Protein AF-A0A382NE42-F1 (afdb_monomer_lite)

Foldseek 3Di:
DLELPLALVVVLCCCVVVNLLQAADDHPVVQQQDFFHWDDDVVDIDTDDPVPDDDPPVVDDPGGDGSSVSSVVSVVVNCVVVVPDPVSVCSRHPVSVVVVVVVVVVVVVD

Radius of gyration: 16.48 Å; chains: 1; bounding box: 35×26×50 Å

pLDDT: mean 93.77, std 7.12, range [50.12, 98.19]

Sequence (110 aa):
DCSTVCESDALDALYTGVGVDRVMYGSDDMIGPMRGKYISFGMAWSNINEHNHSLKLDHCDHRMTFIRYEQLRAMKRGSKQIGLSEKQKEALFYGTAKNLVGSVKSTNKI

Secondary structure (DSSP, 8-state):
--TT---HHHHHHHIIIIIGGG------TTTTTSBSEEEEETTEEEEE-TTT-----TTS-----BHHHHHHHHHHHHHHHTT--HHHHHIIIIIHHHHHHHHHHHHTT-

Structure (mmCIF, N/CA/C/O backbone):
data_AF-A0A382NE42-F1
#
_entry.id   AF-A0A382NE42-F1
#
loop_
_atom_site.group_PDB
_atom_site.id
_atom_site.type_symbol
_atom_site.label_atom_id
_atom_site.label_alt_id
_atom_site.label_comp_id
_atom_site.label_asym_id
_atom_site.label_entity_id
_atom_site.label_seq_id
_atom_site.pdbx_PDB_ins_code
_atom_site.Cartn_x
_atom_site.Cartn_y
_atom_site.Cartn_z
_atom_site.occupancy
_atom_site.B_iso_or_equiv
_atom_site.auth_seq_id
_atom_site.auth_comp_id
_atom_site.auth_asym_id
_atom_site.auth_atom_id
_atom_site.pdbx_PDB_model_num
ATOM 1 N N . ASP A 1 1 ? -3.520 -9.039 5.741 1.00 92.94 1 ASP A N 1
ATOM 2 C CA . ASP A 1 1 ? -2.932 -7.678 5.774 1.00 92.94 1 ASP A CA 1
ATOM 3 C C . ASP A 1 1 ? -2.394 -7.350 4.380 1.00 92.94 1 ASP A C 1
ATOM 5 O O . ASP A 1 1 ? -2.655 -8.124 3.465 1.00 92.94 1 ASP A O 1
ATOM 9 N N . CYS A 1 2 ? -1.729 -6.208 4.193 1.00 95.50 2 CYS A N 1
ATOM 10 C CA . CYS A 1 2 ? -1.243 -5.751 2.882 1.00 95.50 2 CYS A CA 1
ATOM 11 C C . CYS A 1 2 ? 0.269 -5.946 2.662 1.00 95.50 2 CYS A C 1
ATOM 13 O O . CYS A 1 2 ? 0.809 -5.312 1.751 1.00 95.50 2 CYS A O 1
ATOM 15 N N . SER A 1 3 ? 0.966 -6.704 3.518 1.00 95.06 3 SER A N 1
ATOM 16 C CA . SER A 1 3 ? 2.436 -6.729 3.571 1.00 95.06 3 SER A CA 1
ATOM 17 C C . SER A 1 3 ? 3.085 -6.975 2.220 1.00 95.06 3 SER A C 1
ATOM 19 O O . SER A 1 3 ? 2.695 -7.895 1.510 1.00 95.06 3 SER A O 1
ATOM 21 N N . THR A 1 4 ? 4.041 -6.101 1.874 1.00 94.25 4 THR A N 1
ATOM 22 C CA . THR A 1 4 ? 4.898 -6.149 0.669 1.00 94.25 4 THR A CA 1
ATOM 23 C C . THR A 1 4 ? 4.183 -6.249 -0.689 1.00 94.25 4 THR A C 1
ATOM 25 O O . THR A 1 4 ? 4.843 -6.275 -1.731 1.00 94.25 4 THR A O 1
ATOM 28 N N . VAL A 1 5 ? 2.848 -6.169 -0.726 1.00 96.69 5 VAL A N 1
ATOM 29 C CA . VAL A 1 5 ? 2.060 -6.125 -1.964 1.00 96.69 5 VAL A CA 1
ATOM 30 C C . VAL A 1 5 ? 2.259 -4.780 -2.661 1.00 96.69 5 VAL A C 1
ATOM 32 O O . VAL A 1 5 ? 1.856 -3.729 -2.164 1.00 96.69 5 VAL A O 1
ATOM 35 N N . CYS A 1 6 ? 2.864 -4.812 -3.848 1.00 97.50 6 CYS A N 1
ATOM 36 C CA . CYS A 1 6 ? 3.208 -3.617 -4.626 1.00 97.50 6 CYS A CA 1
ATOM 37 C C . CYS A 1 6 ? 2.225 -3.318 -5.778 1.00 97.50 6 CYS A C 1
ATOM 39 O O . CYS A 1 6 ? 2.489 -2.423 -6.590 1.00 97.50 6 CYS A O 1
ATOM 41 N N . GLU A 1 7 ? 1.100 -4.036 -5.856 1.00 96.00 7 GLU A N 1
ATOM 42 C CA . GLU A 1 7 ? 0.102 -3.899 -6.923 1.00 96.00 7 GLU A CA 1
ATOM 43 C C . GLU A 1 7 ? -1.244 -3.395 -6.406 1.00 96.00 7 GLU A C 1
ATOM 45 O O . GLU A 1 7 ? -1.800 -3.916 -5.441 1.00 96.00 7 GLU A O 1
ATOM 50 N N . SER A 1 8 ? -1.767 -2.351 -7.056 1.00 96.00 8 SER A N 1
ATOM 51 C CA . SER A 1 8 ? -3.047 -1.738 -6.690 1.00 96.00 8 SER A CA 1
ATOM 52 C C . SER A 1 8 ? -4.223 -2.668 -6.923 1.00 96.00 8 SER A C 1
ATOM 54 O O . SER A 1 8 ? -5.155 -2.633 -6.134 1.00 96.00 8 SER A O 1
ATOM 56 N N . ASP A 1 9 ? -4.169 -3.496 -7.960 1.00 93.81 9 ASP A N 1
ATOM 57 C CA . ASP A 1 9 ? -5.309 -4.305 -8.392 1.00 93.81 9 ASP A CA 1
ATOM 58 C C . ASP A 1 9 ? -5.522 -5.482 -7.431 1.00 93.81 9 ASP A C 1
ATOM 60 O O . ASP A 1 9 ? -6.650 -5.793 -7.053 1.00 93.81 9 ASP A O 1
ATOM 64 N N . ALA A 1 10 ? -4.427 -6.060 -6.925 1.00 94.38 10 ALA A N 1
ATOM 65 C CA . ALA A 1 10 ? -4.469 -7.025 -5.830 1.00 94.38 10 ALA A CA 1
ATOM 66 C C . ALA A 1 10 ? -5.049 -6.405 -4.546 1.00 94.38 10 ALA A C 1
ATOM 68 O O . ALA A 1 10 ? -5.829 -7.041 -3.837 1.00 94.38 10 ALA A O 1
ATOM 69 N N . LEU A 1 11 ? -4.698 -5.148 -4.252 1.00 96.56 11 LEU A N 1
ATOM 70 C CA . LEU A 1 11 ? -5.229 -4.424 -3.096 1.00 96.56 11 LEU A CA 1
ATOM 71 C C . LEU A 1 11 ? -6.704 -4.045 -3.277 1.00 96.56 11 LEU A C 1
ATOM 73 O O . LEU A 1 11 ? -7.463 -4.150 -2.323 1.00 96.56 11 LEU A O 1
ATOM 77 N N . ASP A 1 12 ? -7.125 -3.658 -4.479 1.00 95.12 12 ASP A N 1
ATOM 78 C CA . ASP A 1 12 ? -8.526 -3.396 -4.824 1.00 95.12 12 ASP A CA 1
ATOM 79 C C . ASP A 1 12 ? -9.382 -4.652 -4.609 1.00 95.12 12 ASP A C 1
ATOM 81 O O . ASP A 1 12 ? -10.357 -4.629 -3.852 1.00 95.12 12 ASP A O 1
ATOM 85 N N . ALA A 1 13 ? -8.946 -5.789 -5.161 1.00 94.56 13 ALA A N 1
ATOM 86 C CA . ALA A 1 13 ? -9.597 -7.080 -4.953 1.00 94.56 13 ALA A CA 1
ATOM 87 C C . ALA A 1 13 ? -9.682 -7.455 -3.463 1.00 94.56 13 ALA A C 1
ATOM 89 O O . ALA A 1 13 ? -10.707 -7.961 -3.004 1.00 94.56 13 ALA A O 1
ATOM 90 N N . LEU A 1 14 ? -8.637 -7.167 -2.679 1.00 96.50 14 LEU A N 1
ATOM 91 C CA . LEU A 1 14 ? -8.648 -7.379 -1.232 1.00 96.50 14 LEU A CA 1
ATOM 92 C C . LEU A 1 14 ? -9.673 -6.471 -0.532 1.00 96.50 14 LEU A C 1
ATOM 94 O O . LEU A 1 14 ? -10.472 -6.948 0.276 1.00 96.50 14 LEU A O 1
ATOM 98 N N . TYR A 1 15 ? -9.668 -5.171 -0.831 1.00 96.69 15 TYR A N 1
ATOM 99 C CA . TYR A 1 15 ? -10.547 -4.189 -0.194 1.00 96.69 15 TYR A CA 1
ATOM 100 C C . TYR A 1 15 ? -12.024 -4.436 -0.499 1.00 96.69 15 TYR A C 1
ATOM 102 O O . TYR A 1 15 ? -12.863 -4.277 0.389 1.00 96.69 15 TYR A O 1
ATOM 110 N N . THR A 1 16 ? -12.343 -4.825 -1.730 1.00 95.69 16 THR A N 1
ATOM 111 C CA . THR A 1 16 ? -13.720 -5.050 -2.185 1.00 95.69 16 THR A CA 1
ATOM 112 C C . THR A 1 16 ? -14.211 -6.460 -1.872 1.00 95.69 16 THR A C 1
ATOM 114 O O . THR A 1 16 ? -15.348 -6.622 -1.434 1.00 95.69 16 THR A O 1
ATOM 117 N N . GLY A 1 17 ? -13.358 -7.476 -2.029 1.00 96.94 17 GLY A N 1
ATOM 118 C CA . GLY A 1 17 ? -13.715 -8.878 -1.819 1.00 96.94 17 GLY A CA 1
ATOM 119 C C . GLY A 1 17 ? -13.780 -9.288 -0.347 1.00 96.94 17 GLY A C 1
ATOM 120 O O . GLY A 1 17 ? -14.736 -9.937 0.072 1.00 96.94 17 GLY A O 1
ATOM 121 N N . VAL A 1 18 ? -12.786 -8.904 0.463 1.00 96.25 18 VAL A N 1
ATOM 122 C CA . VAL A 1 18 ? -12.771 -9.213 1.910 1.00 96.25 18 VAL A CA 1
ATOM 123 C C . VAL A 1 18 ? -13.539 -8.162 2.719 1.00 96.25 18 VAL A C 1
ATOM 125 O O . VAL A 1 18 ? -14.128 -8.476 3.763 1.00 96.25 18 VAL A O 1
ATOM 128 N N . GLY A 1 19 ? -13.552 -6.925 2.217 1.00 96.38 19 GLY A N 1
ATOM 129 C CA . GLY A 1 19 ? -14.100 -5.748 2.878 1.00 96.38 19 GLY A CA 1
ATOM 130 C C . GLY A 1 19 ? -13.018 -4.973 3.629 1.00 96.38 19 GLY A C 1
ATOM 131 O O . GLY A 1 19 ? -12.363 -5.508 4.525 1.00 96.38 19 GLY A O 1
ATOM 132 N N . VAL A 1 20 ? -12.856 -3.692 3.290 1.00 96.75 20 VAL A N 1
ATOM 133 C CA . VAL A 1 20 ? -11.796 -2.819 3.828 1.00 96.75 20 VAL A CA 1
ATOM 134 C C . VAL A 1 20 ? -11.763 -2.751 5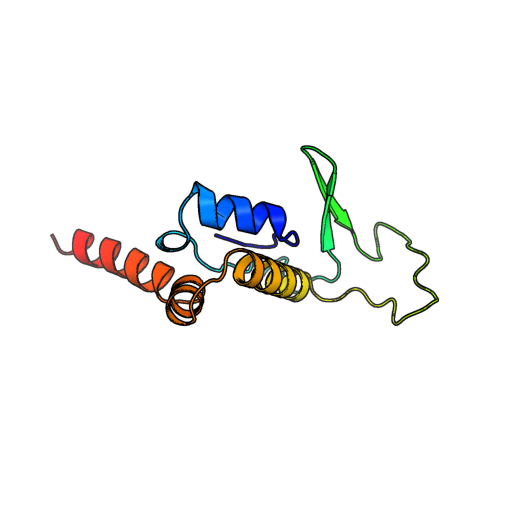.360 1.00 96.75 20 VAL A C 1
ATOM 136 O O . VAL A 1 20 ? -10.684 -2.674 5.939 1.00 96.75 20 VAL A O 1
ATOM 139 N N . ASP A 1 21 ? -12.909 -2.885 6.033 1.00 96.38 21 ASP A N 1
ATOM 140 C CA . ASP A 1 21 ? -13.009 -2.842 7.501 1.00 96.38 21 ASP A CA 1
ATOM 141 C C . ASP A 1 21 ? -12.348 -4.044 8.204 1.00 96.38 21 ASP A C 1
ATOM 143 O O . ASP A 1 21 ? -12.193 -4.050 9.425 1.00 96.38 21 ASP A O 1
ATOM 147 N N . ARG A 1 22 ? -11.950 -5.072 7.445 1.00 96.69 22 ARG A N 1
ATOM 148 C CA . ARG A 1 22 ? -11.205 -6.247 7.931 1.0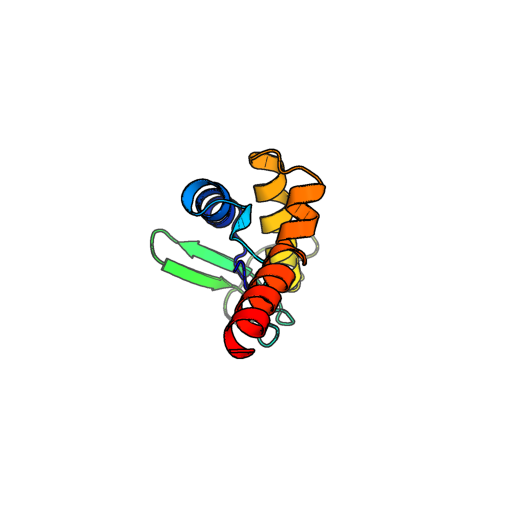0 96.69 22 ARG A CA 1
ATOM 149 C C . ARG A 1 22 ? -9.746 -6.253 7.486 1.00 96.69 22 ARG A C 1
ATOM 151 O O . ARG A 1 22 ? -8.985 -7.138 7.875 1.00 96.69 22 ARG A O 1
ATOM 158 N N . VAL A 1 23 ? -9.349 -5.286 6.666 1.00 97.56 23 VAL A N 1
ATOM 159 C CA . VAL A 1 23 ? -7.995 -5.181 6.129 1.00 97.56 23 VAL A CA 1
ATOM 160 C C . VAL A 1 23 ? -7.161 -4.280 7.034 1.00 97.56 23 VAL A C 1
ATOM 162 O O . VAL A 1 23 ? -7.641 -3.287 7.579 1.00 97.56 23 VAL A O 1
ATOM 165 N N . MET A 1 24 ? -5.894 -4.648 7.207 1.00 97.31 24 MET A N 1
ATOM 166 C CA . MET A 1 24 ? -4.938 -3.916 8.030 1.00 97.31 24 MET A CA 1
ATOM 167 C C . MET A 1 24 ? -3.604 -3.770 7.303 1.00 97.31 24 MET A C 1
ATOM 169 O O . MET A 1 24 ? -3.206 -4.650 6.533 1.00 97.31 24 MET A O 1
ATOM 173 N N . TYR A 1 25 ? -2.908 -2.669 7.567 1.00 97.31 25 TYR A N 1
ATOM 174 C CA . TYR A 1 25 ? -1.527 -2.486 7.148 1.00 97.31 25 TYR A CA 1
ATOM 175 C C . TYR A 1 25 ? -0.605 -3.457 7.898 1.00 97.31 25 TYR A C 1
ATOM 177 O O . TYR A 1 25 ? -0.653 -3.567 9.120 1.00 97.31 25 TYR A O 1
ATOM 185 N N . GLY A 1 26 ? 0.262 -4.120 7.145 1.00 96.62 26 GLY A N 1
ATOM 186 C CA . GLY A 1 26 ? 1.457 -4.804 7.628 1.00 96.62 26 GLY A CA 1
ATOM 187 C C . GLY A 1 26 ? 2.585 -4.463 6.663 1.00 96.62 26 GLY A C 1
ATOM 188 O O . GLY A 1 26 ? 2.300 -4.199 5.498 1.00 96.62 26 GLY A O 1
ATOM 189 N N . SER A 1 27 ? 3.832 -4.372 7.124 1.00 92.81 27 SER A N 1
ATOM 190 C CA . SER A 1 27 ? 4.964 -3.975 6.270 1.00 92.81 27 SER A CA 1
ATOM 191 C C . SER A 1 27 ? 5.870 -5.127 5.855 1.00 92.81 27 SER A C 1
ATOM 193 O O . SER A 1 27 ? 6.632 -4.952 4.909 1.00 92.81 27 SER A O 1
ATOM 195 N N . ASP A 1 28 ? 5.818 -6.248 6.582 1.00 94.06 28 ASP A N 1
ATOM 196 C CA . ASP A 1 28 ? 6.846 -7.295 6.576 1.00 94.06 28 ASP A CA 1
ATOM 197 C C . ASP A 1 28 ? 8.262 -6.688 6.646 1.00 94.06 28 ASP A C 1
ATOM 199 O O . ASP A 1 28 ? 9.023 -6.636 5.680 1.00 94.06 28 ASP A O 1
ATOM 203 N N . ASP A 1 29 ? 8.582 -6.114 7.809 1.00 91.69 29 ASP A N 1
ATOM 204 C CA . ASP A 1 29 ? 9.696 -5.173 7.970 1.00 91.69 29 ASP A CA 1
ATOM 205 C C . ASP A 1 29 ? 11.095 -5.763 7.780 1.00 91.69 29 ASP A C 1
ATOM 207 O O . ASP A 1 29 ? 12.061 -5.013 7.687 1.00 91.69 29 ASP A O 1
ATOM 211 N N . MET A 1 30 ? 11.218 -7.085 7.677 1.00 94.12 30 MET A N 1
ATOM 212 C CA . MET A 1 30 ? 12.471 -7.716 7.258 1.00 94.12 30 MET A CA 1
ATOM 213 C C . MET A 1 30 ? 12.739 -7.497 5.762 1.00 94.12 30 MET A C 1
ATOM 215 O O . MET A 1 30 ? 13.891 -7.423 5.347 1.00 94.12 30 MET A O 1
ATOM 219 N N . ILE A 1 31 ? 11.678 -7.348 4.963 1.00 93.75 31 ILE A N 1
ATOM 220 C CA . ILE A 1 31 ? 11.723 -7.168 3.509 1.00 93.75 31 ILE A CA 1
ATOM 221 C C . ILE A 1 31 ? 11.462 -5.709 3.116 1.00 93.75 31 ILE A C 1
ATOM 223 O O . ILE A 1 31 ? 12.078 -5.193 2.185 1.00 93.75 31 ILE A O 1
ATOM 227 N N . GLY A 1 32 ? 10.589 -5.004 3.839 1.00 93.69 32 GLY A N 1
ATOM 228 C CA . GLY A 1 32 ? 10.209 -3.615 3.554 1.00 93.69 32 GLY A CA 1
ATOM 229 C C . GLY A 1 32 ? 11.372 -2.624 3.321 1.00 93.69 32 GLY A C 1
ATOM 230 O O . GLY A 1 32 ? 11.243 -1.781 2.427 1.00 93.69 32 GLY A O 1
ATOM 231 N N . PRO A 1 33 ? 12.492 -2.695 4.074 1.00 95.81 33 PRO A N 1
ATOM 232 C CA . PRO A 1 33 ? 13.682 -1.858 3.881 1.00 95.81 33 PRO A CA 1
ATOM 233 C C . PRO A 1 33 ? 14.566 -2.235 2.683 1.00 95.81 33 PRO A C 1
ATOM 235 O O . PRO A 1 33 ? 15.499 -1.496 2.369 1.00 95.81 33 PRO A O 1
ATOM 238 N N . MET A 1 34 ? 14.321 -3.364 2.014 1.00 95.81 34 MET A N 1
ATOM 239 C CA . MET A 1 34 ? 15.053 -3.735 0.801 1.00 95.81 34 MET A CA 1
ATOM 240 C C . MET A 1 34 ? 14.607 -2.869 -0.383 1.00 95.81 34 MET A C 1
ATOM 242 O O . MET A 1 34 ? 13.475 -2.379 -0.426 1.00 95.81 34 MET A O 1
ATOM 246 N N . ARG A 1 35 ? 15.499 -2.673 -1.361 1.00 95.75 35 ARG A N 1
ATOM 247 C CA . ARG A 1 35 ? 15.187 -1.957 -2.606 1.00 95.75 35 ARG A CA 1
ATOM 248 C C . ARG A 1 35 ? 14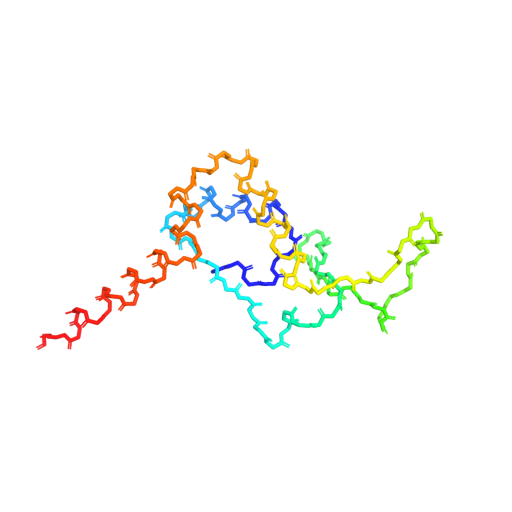.678 -2.914 -3.673 1.00 95.75 35 ARG A C 1
ATOM 250 O O . ARG A 1 35 ? 15.198 -4.015 -3.818 1.00 95.75 35 ARG A O 1
ATOM 257 N N . GLY A 1 36 ? 13.679 -2.471 -4.426 1.00 95.50 36 GLY A N 1
ATOM 258 C CA . GLY A 1 36 ? 13.057 -3.256 -5.486 1.00 95.50 36 GLY A CA 1
ATOM 259 C C . GLY A 1 36 ? 11.539 -3.180 -5.443 1.00 95.50 36 GLY A C 1
ATOM 260 O O . GLY A 1 36 ? 10.956 -2.331 -4.765 1.00 95.50 36 GLY A O 1
ATOM 261 N N . LYS A 1 37 ? 10.895 -4.078 -6.185 1.00 95.69 37 LYS A N 1
ATOM 262 C CA . LYS A 1 37 ? 9.440 -4.155 -6.282 1.00 95.69 37 LYS A CA 1
ATOM 263 C C . LYS A 1 37 ? 8.991 -5.588 -6.541 1.00 95.69 37 LYS A C 1
ATOM 265 O O . LYS A 1 37 ? 9.577 -6.272 -7.373 1.00 95.69 37 LYS A O 1
ATOM 270 N N . TYR A 1 38 ? 7.921 -6.019 -5.881 1.00 95.94 38 TYR A N 1
ATOM 271 C CA . TYR A 1 38 ? 7.217 -7.241 -6.270 1.00 95.94 38 TYR A CA 1
ATOM 272 C C . TYR A 1 38 ? 6.321 -6.968 -7.480 1.00 95.94 38 TYR A C 1
ATOM 274 O O . TYR A 1 38 ? 5.511 -6.042 -7.454 1.00 95.94 38 TYR A O 1
ATOM 282 N N . ILE A 1 39 ? 6.498 -7.745 -8.545 1.00 95.06 39 ILE A N 1
ATOM 283 C CA . ILE A 1 39 ? 5.744 -7.621 -9.797 1.00 95.06 39 ILE A CA 1
ATOM 284 C C . ILE A 1 39 ? 5.029 -8.939 -10.074 1.00 95.06 39 ILE A C 1
ATOM 286 O O . ILE A 1 39 ? 5.647 -10.004 -9.971 1.00 95.06 39 ILE A O 1
ATOM 290 N N . SER A 1 40 ? 3.744 -8.864 -10.421 1.00 94.62 40 SER A N 1
ATOM 291 C CA . SER A 1 40 ? 2.945 -10.032 -10.784 1.00 94.62 40 SER A CA 1
ATOM 292 C C . SER A 1 40 ? 3.129 -10.406 -12.255 1.00 94.62 40 SER A C 1
ATOM 294 O O . SER A 1 40 ? 3.251 -9.559 -13.138 1.00 94.62 40 SER A O 1
ATOM 296 N N . PHE A 1 41 ? 3.095 -11.706 -12.521 1.00 94.12 41 PHE A N 1
ATOM 297 C CA . PHE A 1 41 ? 3.158 -12.325 -13.839 1.00 94.12 41 PHE A CA 1
ATOM 298 C C . PHE A 1 41 ? 2.102 -13.437 -13.901 1.00 94.12 41 PHE A C 1
ATOM 300 O O . PHE A 1 41 ? 2.349 -14.573 -13.491 1.00 94.12 41 PHE A O 1
ATOM 307 N N . GLY A 1 42 ? 0.899 -13.116 -14.386 1.00 91.75 42 GLY A N 1
ATOM 308 C CA . GLY A 1 42 ? -0.228 -14.055 -14.373 1.00 91.75 42 GLY A CA 1
ATOM 309 C C . GLY A 1 42 ? -0.561 -14.507 -12.947 1.00 91.75 42 GLY A C 1
ATOM 310 O O . GLY A 1 42 ? -0.940 -13.690 -12.117 1.00 91.75 42 GLY A O 1
ATOM 311 N N . MET A 1 43 ? -0.394 -15.803 -12.664 1.00 91.62 43 MET A N 1
ATOM 312 C CA . MET A 1 43 ? -0.641 -16.401 -11.339 1.00 91.62 43 MET A CA 1
ATOM 313 C C . MET A 1 43 ? 0.595 -16.416 -10.421 1.00 91.62 43 MET A C 1
ATOM 315 O O . MET A 1 43 ? 0.528 -16.940 -9.311 1.00 91.62 43 MET A O 1
ATOM 319 N N . ALA A 1 44 ? 1.733 -15.899 -10.885 1.00 94.81 44 ALA A N 1
ATOM 320 C CA . ALA A 1 44 ? 2.988 -15.860 -10.143 1.00 94.81 44 ALA A CA 1
ATOM 321 C C . ALA A 1 44 ? 3.412 -14.416 -9.856 1.00 94.81 44 ALA A C 1
ATOM 323 O O . ALA A 1 44 ? 2.860 -13.465 -10.402 1.00 94.81 44 ALA A O 1
ATOM 324 N N . TRP A 1 45 ? 4.429 -14.249 -9.018 1.00 95.12 45 TRP A N 1
ATOM 325 C CA . TRP A 1 45 ? 5.063 -12.962 -8.761 1.00 95.12 45 TRP A CA 1
ATOM 326 C C . TRP A 1 45 ? 6.565 -13.144 -8.563 1.00 95.12 45 TRP A C 1
ATOM 328 O O . TRP A 1 45 ? 7.032 -14.232 -8.225 1.00 95.12 45 TRP A O 1
ATOM 338 N N . SER A 1 46 ? 7.329 -12.074 -8.771 1.00 95.19 46 SER A N 1
ATOM 339 C CA . SER A 1 46 ? 8.766 -12.053 -8.499 1.00 95.19 46 SER A CA 1
ATOM 340 C C . SER A 1 46 ? 9.191 -10.731 -7.874 1.00 95.19 46 SER A C 1
ATOM 342 O O . SER A 1 46 ? 8.653 -9.671 -8.200 1.00 95.19 46 SER A O 1
ATOM 344 N N . ASN A 1 47 ? 10.170 -10.790 -6.970 1.00 95.12 47 ASN A N 1
ATOM 345 C CA . ASN A 1 47 ? 10.880 -9.600 -6.528 1.00 95.12 47 ASN A CA 1
ATOM 346 C C . ASN A 1 47 ? 11.859 -9.181 -7.626 1.00 95.12 47 ASN A C 1
ATOM 348 O O . ASN A 1 47 ? 12.772 -9.935 -7.949 1.00 95.12 47 ASN A O 1
ATOM 352 N N . ILE A 1 48 ? 11.701 -7.979 -8.164 1.00 95.44 48 ILE A N 1
ATOM 353 C CA . ILE A 1 48 ? 12.635 -7.391 -9.121 1.00 95.44 48 ILE A CA 1
ATOM 354 C C . ILE A 1 48 ? 13.484 -6.359 -8.383 1.00 95.44 48 ILE A C 1
ATOM 356 O O . ILE A 1 48 ? 12.949 -5.421 -7.783 1.00 95.44 48 ILE A O 1
ATOM 360 N N . ASN A 1 49 ? 14.802 -6.548 -8.417 1.00 94.75 49 ASN A N 1
ATOM 361 C CA . ASN A 1 49 ? 15.784 -5.657 -7.812 1.00 94.75 49 ASN A CA 1
ATOM 362 C C . ASN A 1 49 ? 17.056 -5.551 -8.675 1.00 94.75 49 ASN A C 1
ATOM 364 O O . ASN A 1 49 ? 17.238 -6.296 -9.638 1.00 94.75 49 ASN A O 1
ATOM 368 N N . GLU A 1 50 ? 17.948 -4.630 -8.316 1.00 91.50 50 GLU A N 1
ATOM 369 C CA . GLU A 1 50 ? 19.191 -4.352 -9.055 1.00 91.50 50 GLU A CA 1
ATOM 370 C C . GLU A 1 50 ? 20.202 -5.512 -9.078 1.00 91.50 50 GLU A C 1
ATOM 372 O O . GLU A 1 50 ? 21.107 -5.519 -9.907 1.00 91.50 50 GLU A O 1
ATOM 377 N N . HIS A 1 51 ? 20.055 -6.504 -8.196 1.00 92.38 51 HIS A N 1
ATOM 378 C CA . HIS A 1 51 ? 20.940 -7.668 -8.122 1.00 92.38 51 HIS A CA 1
ATOM 379 C C . HIS A 1 51 ? 20.435 -8.866 -8.928 1.00 92.38 51 HIS A C 1
ATOM 381 O O . HIS A 1 51 ? 21.207 -9.790 -9.173 1.00 92.38 51 HIS A O 1
ATOM 387 N N . ASN A 1 52 ? 19.158 -8.882 -9.323 1.00 94.19 52 ASN A N 1
ATOM 388 C CA . ASN A 1 52 ? 18.575 -10.009 -10.053 1.00 94.19 52 ASN A CA 1
ATOM 389 C C . ASN A 1 52 ? 18.067 -9.657 -11.456 1.00 94.19 52 ASN A C 1
ATOM 391 O O . ASN A 1 52 ? 17.869 -10.569 -12.254 1.00 94.19 52 ASN A O 1
ATOM 395 N N . HIS A 1 53 ? 17.889 -8.373 -11.776 1.00 92.00 53 HIS A N 1
ATOM 396 C CA . HIS A 1 53 ? 17.497 -7.907 -13.103 1.00 92.00 53 HIS A CA 1
ATOM 397 C C . HIS A 1 53 ? 18.186 -6.587 -13.449 1.00 92.00 53 HIS A C 1
ATOM 399 O O . HIS A 1 53 ? 18.393 -5.724 -12.598 1.00 92.00 53 HIS A O 1
ATOM 405 N N . SER A 1 54 ? 18.468 -6.398 -14.738 1.00 88.25 54 SER A N 1
ATOM 406 C CA . SER A 1 54 ? 18.922 -5.122 -15.287 1.00 88.25 54 SER A CA 1
ATOM 407 C C . SER A 1 54 ? 17.821 -4.531 -16.163 1.00 88.25 54 SER A C 1
ATOM 409 O O . SER A 1 54 ? 17.402 -5.143 -17.145 1.00 88.25 54 SER A O 1
ATOM 411 N N . LEU A 1 55 ? 17.326 -3.353 -15.784 1.00 86.81 55 LEU A N 1
ATOM 412 C CA . LEU A 1 55 ? 16.343 -2.589 -16.548 1.00 86.81 55 LEU A CA 1
ATOM 413 C C . LEU A 1 55 ? 17.016 -1.330 -17.093 1.00 86.81 55 LEU A C 1
ATOM 415 O O . LEU A 1 55 ? 17.677 -0.607 -16.350 1.00 86.81 55 LEU A O 1
ATOM 419 N N . LYS A 1 56 ? 16.815 -1.044 -18.381 1.00 89.31 56 LYS A N 1
ATOM 420 C CA . LYS A 1 56 ? 17.331 0.171 -19.021 1.00 89.31 56 LYS A CA 1
ATOM 421 C C . LYS A 1 56 ? 16.427 1.365 -18.687 1.00 89.31 56 LYS A C 1
ATOM 423 O O . LYS A 1 56 ? 15.445 1.620 -19.383 1.00 89.31 56 LYS A O 1
ATOM 428 N N . LEU A 1 57 ? 16.728 2.056 -17.587 1.00 88.38 57 LEU A N 1
ATOM 429 C CA . LEU A 1 57 ? 15.936 3.167 -17.029 1.00 88.38 57 LEU A CA 1
ATOM 430 C C . LEU A 1 57 ? 16.612 4.539 -17.223 1.00 88.38 57 LEU A C 1
ATOM 432 O O . LEU A 1 57 ? 16.367 5.472 -16.469 1.00 88.38 57 LEU A O 1
ATOM 436 N N . ASP A 1 58 ? 17.441 4.673 -18.258 1.00 87.44 58 ASP A N 1
ATOM 437 C CA . ASP A 1 58 ? 18.377 5.790 -18.485 1.00 87.44 58 ASP A CA 1
ATOM 438 C C . ASP A 1 58 ? 17.713 7.174 -18.674 1.00 87.44 58 ASP A C 1
ATOM 440 O O . ASP A 1 58 ? 18.392 8.195 -18.734 1.00 87.44 58 ASP A O 1
ATOM 444 N N . HIS A 1 59 ? 16.385 7.224 -18.793 1.00 91.06 59 HIS A N 1
ATOM 445 C CA . HIS A 1 59 ? 15.602 8.449 -18.978 1.00 91.06 59 HIS A CA 1
ATOM 446 C C . HIS A 1 59 ? 15.164 9.100 -17.652 1.00 91.06 59 HIS A C 1
ATOM 448 O O . HIS A 1 59 ? 14.507 10.143 -17.673 1.00 91.06 59 HIS A O 1
ATOM 454 N N . CYS A 1 60 ? 15.470 8.487 -16.502 1.00 90.06 60 CYS A N 1
ATOM 455 C CA . CYS A 1 60 ? 15.101 8.980 -15.176 1.00 90.06 60 CYS A CA 1
ATOM 456 C C . CYS A 1 60 ? 16.092 8.521 -14.087 1.00 90.06 60 CYS A C 1
ATOM 458 O O . CYS A 1 60 ? 17.095 7.865 -14.363 1.00 90.06 60 CYS A O 1
ATOM 460 N N . ASP A 1 61 ? 15.824 8.886 -12.829 1.00 90.50 61 ASP A N 1
ATOM 461 C CA . ASP A 1 61 ? 16.537 8.311 -11.686 1.00 90.50 61 ASP A CA 1
ATOM 462 C C . ASP A 1 61 ? 16.186 6.821 -11.561 1.00 90.50 61 ASP A C 1
ATOM 464 O O . ASP A 1 61 ? 15.080 6.457 -11.159 1.00 90.50 61 ASP A O 1
ATOM 468 N N . HIS A 1 62 ? 17.142 5.966 -11.923 1.00 88.75 62 HIS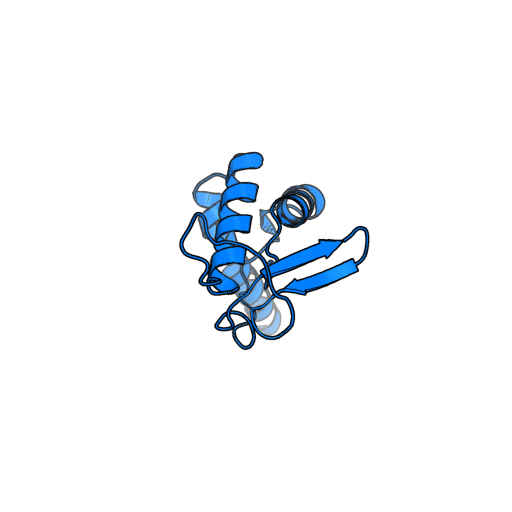 A N 1
ATOM 469 C CA . HIS A 1 62 ? 16.966 4.517 -11.983 1.00 88.75 62 HIS A CA 1
ATOM 470 C C . HIS A 1 62 ? 17.019 3.828 -10.611 1.00 88.75 62 HIS A C 1
ATOM 472 O O . HIS A 1 62 ? 16.878 2.603 -10.537 1.00 88.75 62 HIS A O 1
ATOM 478 N N . ARG A 1 63 ? 17.280 4.560 -9.518 1.00 90.56 63 ARG A N 1
ATOM 479 C CA . ARG A 1 63 ? 17.400 3.957 -8.186 1.00 90.56 63 ARG A CA 1
ATOM 480 C C . ARG A 1 63 ? 16.060 3.370 -7.769 1.00 90.56 63 ARG A C 1
ATOM 482 O O . ARG A 1 63 ? 15.089 4.089 -7.532 1.00 90.56 63 ARG A O 1
ATOM 489 N N . MET A 1 64 ? 16.021 2.051 -7.610 1.00 93.56 64 MET A N 1
ATOM 490 C CA . MET A 1 64 ? 14.838 1.384 -7.081 1.00 93.56 64 MET A CA 1
ATOM 491 C C . MET A 1 64 ? 14.583 1.857 -5.648 1.00 93.56 64 MET A C 1
ATOM 493 O O . MET A 1 64 ? 15.498 1.939 -4.823 1.00 93.56 64 MET A O 1
ATOM 497 N N . THR A 1 65 ? 13.337 2.212 -5.348 1.00 95.00 65 THR A N 1
ATOM 498 C CA . THR A 1 65 ? 12.944 2.648 -4.005 1.00 95.00 65 THR A CA 1
ATOM 499 C C . THR A 1 65 ? 12.759 1.453 -3.066 1.00 95.00 65 THR A C 1
ATOM 501 O O . THR A 1 65 ? 12.914 0.301 -3.471 1.00 95.00 65 THR A O 1
ATOM 504 N N . PHE A 1 66 ? 12.460 1.722 -1.797 1.00 96.88 66 PHE A N 1
ATOM 505 C CA . PHE A 1 66 ? 12.174 0.677 -0.819 1.00 96.88 66 PHE A CA 1
ATOM 506 C C . PHE A 1 66 ? 10.854 -0.029 -1.126 1.00 96.88 66 PHE A C 1
ATOM 508 O O . PHE A 1 66 ? 9.863 0.628 -1.458 1.00 96.88 66 PHE A O 1
ATOM 515 N N . ILE A 1 67 ? 10.806 -1.345 -0.924 1.00 97.56 67 ILE A N 1
ATOM 516 C CA . ILE A 1 67 ? 9.598 -2.155 -1.132 1.00 97.56 67 ILE A CA 1
ATOM 517 C C . ILE A 1 67 ? 8.430 -1.607 -0.301 1.00 97.56 67 ILE A C 1
ATOM 519 O O . ILE A 1 67 ? 7.316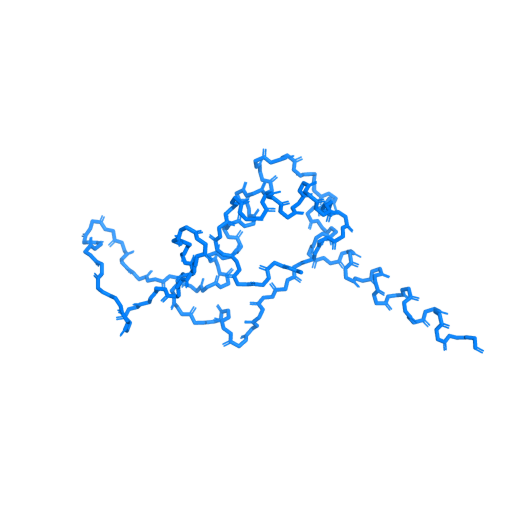 -1.492 -0.810 1.00 97.56 67 ILE A O 1
ATOM 523 N N . ARG A 1 68 ? 8.684 -1.152 0.937 1.00 97.44 68 ARG A N 1
ATOM 524 C CA . ARG A 1 68 ? 7.664 -0.486 1.770 1.00 97.44 68 ARG A CA 1
ATOM 525 C C . ARG A 1 68 ? 7.051 0.732 1.073 1.00 97.44 68 ARG A C 1
ATOM 527 O O . ARG A 1 68 ? 5.853 0.977 1.174 1.00 97.44 68 ARG A O 1
ATOM 534 N N . TYR A 1 69 ? 7.851 1.517 0.357 1.00 97.50 69 TYR A N 1
ATOM 535 C CA . TYR A 1 69 ? 7.343 2.673 -0.379 1.00 97.50 69 TYR A CA 1
ATOM 536 C C . TYR A 1 69 ? 6.564 2.267 -1.628 1.00 97.50 69 TYR A C 1
ATOM 538 O O . TYR A 1 69 ? 5.540 2.888 -1.910 1.00 97.50 69 TYR A O 1
ATOM 546 N N . GLU A 1 70 ? 6.973 1.219 -2.342 1.00 97.81 70 GLU A N 1
ATOM 547 C CA . GLU A 1 70 ? 6.167 0.672 -3.442 1.00 97.81 70 GLU A CA 1
ATOM 548 C C . GLU A 1 70 ? 4.812 0.151 -2.949 1.00 97.81 70 GLU A C 1
ATOM 550 O O . GLU A 1 70 ? 3.780 0.488 -3.536 1.00 97.81 70 GLU A O 1
ATOM 555 N N . GLN A 1 71 ? 4.792 -0.555 -1.818 1.00 97.69 71 GLN A N 1
ATOM 556 C CA . GLN A 1 71 ? 3.570 -0.989 -1.146 1.00 97.69 71 GLN A CA 1
ATOM 557 C C . GLN A 1 71 ? 2.672 0.204 -0.783 1.00 97.69 71 GLN A C 1
ATOM 559 O O . GLN A 1 71 ? 1.507 0.248 -1.174 1.00 97.69 71 GLN A O 1
ATOM 564 N N . LEU A 1 72 ? 3.200 1.231 -0.105 1.00 97.75 72 LEU A N 1
ATOM 565 C CA . LEU A 1 72 ? 2.422 2.425 0.255 1.00 97.75 72 LEU A CA 1
ATOM 566 C C . LEU A 1 72 ? 1.890 3.173 -0.979 1.00 97.75 72 LEU A C 1
ATOM 568 O O . LEU A 1 72 ? 0.774 3.698 -0.957 1.00 97.75 72 LEU A O 1
ATOM 572 N N . ARG A 1 73 ? 2.649 3.207 -2.083 1.00 97.75 73 ARG A N 1
ATOM 573 C CA . ARG A 1 73 ? 2.180 3.765 -3.363 1.00 97.75 73 ARG A CA 1
ATOM 574 C C . ARG A 1 73 ? 1.046 2.930 -3.953 1.00 97.75 73 ARG A C 1
ATOM 576 O O . ARG A 1 73 ? 0.084 3.511 -4.453 1.00 97.75 73 ARG A O 1
ATOM 583 N N . ALA A 1 74 ? 1.142 1.604 -3.908 1.00 97.88 74 ALA A N 1
ATOM 584 C CA . ALA A 1 74 ? 0.092 0.695 -4.361 1.00 97.88 74 ALA A CA 1
ATOM 585 C C . ALA A 1 74 ? -1.188 0.870 -3.536 1.00 97.88 74 ALA A C 1
ATOM 587 O O . ALA A 1 74 ? -2.253 1.100 -4.106 1.00 97.88 74 ALA A O 1
ATOM 588 N N . MET A 1 75 ? -1.060 0.906 -2.209 1.00 97.81 75 MET A N 1
ATOM 589 C CA . MET A 1 75 ? -2.163 1.176 -1.289 1.00 97.81 75 MET A CA 1
ATOM 590 C C . MET A 1 75 ? -2.810 2.525 -1.573 1.00 97.81 75 MET A C 1
ATOM 592 O O . MET A 1 75 ? -4.022 2.587 -1.725 1.00 97.81 75 MET A O 1
ATOM 596 N N . LYS A 1 76 ? -2.024 3.596 -1.747 1.00 97.69 76 LYS A N 1
ATOM 597 C CA . LYS A 1 76 ? -2.556 4.920 -2.100 1.00 97.69 76 LYS A CA 1
ATOM 598 C C . LYS A 1 76 ? -3.374 4.892 -3.395 1.00 97.69 76 LYS A C 1
ATOM 600 O O . LYS A 1 76 ? -4.420 5.537 -3.456 1.00 97.69 76 LYS A O 1
ATOM 605 N N . ARG A 1 77 ? -2.902 4.183 -4.428 1.00 97.75 77 ARG A N 1
ATOM 606 C CA . ARG A 1 77 ? -3.628 4.044 -5.703 1.00 97.75 77 ARG A CA 1
ATOM 607 C C . ARG A 1 77 ? -4.920 3.248 -5.522 1.00 97.75 77 ARG A C 1
ATOM 609 O O . ARG A 1 77 ? -5.969 3.773 -5.877 1.00 97.75 77 ARG A O 1
ATOM 616 N N . GLY A 1 78 ? -4.856 2.071 -4.896 1.00 96.31 78 GLY A N 1
ATOM 617 C CA . GLY A 1 78 ? -6.032 1.234 -4.628 1.00 96.31 78 GLY A CA 1
ATOM 618 C C . GLY A 1 78 ? -7.083 1.965 -3.789 1.00 96.31 78 GLY A C 1
ATOM 619 O O . GLY A 1 78 ? -8.247 2.028 -4.165 1.00 96.31 78 GLY A O 1
ATOM 620 N N . SER A 1 79 ? -6.667 2.648 -2.717 1.00 95.75 79 SER A N 1
ATOM 621 C CA . SER A 1 79 ? -7.567 3.446 -1.876 1.00 95.75 79 SER A CA 1
ATOM 622 C C . SER A 1 79 ? -8.249 4.580 -2.644 1.00 95.75 79 SER A C 1
ATOM 624 O O . SER A 1 79 ? -9.401 4.902 -2.362 1.00 95.75 79 SER A O 1
ATOM 626 N N . LYS A 1 80 ? -7.548 5.208 -3.600 1.00 96.56 80 LYS A N 1
ATOM 627 C CA . LYS A 1 80 ? -8.125 6.254 -4.456 1.00 96.56 80 LYS A CA 1
ATOM 628 C C . LYS A 1 80 ? -9.123 5.667 -5.458 1.00 96.56 80 LYS A C 1
ATOM 630 O O . LYS A 1 80 ? -10.155 6.287 -5.684 1.00 96.56 80 LYS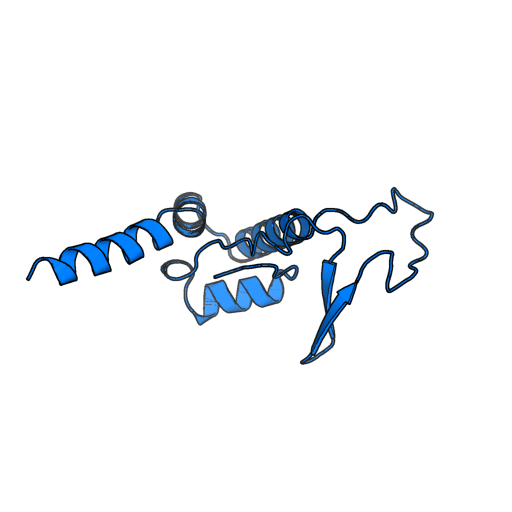 A O 1
ATOM 635 N N . GLN A 1 81 ? -8.817 4.506 -6.033 1.00 95.50 81 GLN A N 1
ATOM 636 C CA . GLN A 1 81 ? -9.637 3.834 -7.045 1.00 95.50 81 GLN A CA 1
ATOM 637 C C . GLN A 1 81 ? -11.036 3.489 -6.529 1.00 95.50 81 GLN A C 1
ATOM 639 O O . GLN A 1 81 ? -12.013 3.741 -7.226 1.00 95.50 81 GLN A O 1
ATOM 644 N N . ILE A 1 82 ? -11.137 3.015 -5.287 1.00 95.06 82 ILE A N 1
ATOM 645 C CA . ILE A 1 82 ? -12.424 2.656 -4.666 1.00 95.06 82 ILE A CA 1
ATOM 646 C C . ILE A 1 82 ? -13.015 3.752 -3.772 1.00 95.06 82 ILE A C 1
ATOM 648 O O . ILE A 1 82 ? -14.013 3.528 -3.092 1.00 95.06 82 ILE A O 1
ATOM 652 N N . GLY A 1 83 ? -12.388 4.930 -3.730 1.00 96.56 83 GLY A N 1
ATOM 653 C CA . GLY A 1 83 ? -12.901 6.073 -2.976 1.00 96.56 83 GLY A CA 1
ATOM 654 C C . GLY A 1 83 ? -12.938 5.873 -1.458 1.00 96.56 83 GLY A C 1
ATOM 655 O O . GLY A 1 83 ? -13.899 6.297 -0.819 1.00 96.56 83 GLY A O 1
ATOM 656 N N . LEU A 1 84 ? -11.906 5.262 -0.858 1.00 96.88 84 LEU A N 1
ATOM 657 C CA . LEU A 1 84 ? -11.846 5.126 0.601 1.00 96.88 84 LEU A CA 1
ATOM 658 C C . LEU A 1 84 ? -11.906 6.493 1.294 1.00 96.88 84 LEU A C 1
ATOM 660 O O . LEU A 1 84 ? -11.144 7.412 0.972 1.00 96.88 84 LEU A O 1
ATOM 664 N N . SER A 1 85 ? -12.768 6.589 2.303 1.00 97.69 85 SER A N 1
ATOM 665 C CA . SER A 1 85 ? -12.848 7.739 3.206 1.00 97.69 85 SER A CA 1
ATOM 666 C C . SER A 1 85 ? -11.609 7.849 4.102 1.00 97.69 85 SER A C 1
ATOM 668 O O . SER A 1 85 ? -10.899 6.867 4.324 1.00 97.69 85 SER A O 1
ATOM 670 N N . GLU A 1 86 ? -11.361 9.030 4.676 1.00 97.50 86 GLU A N 1
ATOM 671 C CA . GLU A 1 86 ? -10.279 9.212 5.661 1.00 97.50 86 GLU A CA 1
ATOM 672 C C . GLU A 1 86 ? -10.430 8.268 6.860 1.00 97.50 86 GLU A C 1
ATOM 674 O O . GLU A 1 86 ? -9.470 7.607 7.245 1.00 97.50 86 GLU A O 1
ATOM 679 N N . LYS A 1 87 ? -11.659 8.082 7.360 1.00 98.19 87 LYS A N 1
ATOM 680 C CA . LYS A 1 87 ? -11.951 7.136 8.446 1.00 98.19 87 LYS A CA 1
ATOM 681 C C . LYS A 1 87 ? -11.539 5.701 8.097 1.00 98.19 87 LYS A C 1
ATOM 683 O O . LYS A 1 87 ? -10.995 4.995 8.941 1.00 98.19 87 LYS A O 1
ATOM 688 N N . GLN A 1 88 ? -11.785 5.259 6.862 1.00 98.00 88 GLN A N 1
ATOM 689 C CA . GLN A 1 88 ? -11.370 3.926 6.407 1.00 98.00 88 GLN A CA 1
ATOM 690 C C . GLN A 1 88 ? -9.850 3.821 6.264 1.00 98.00 88 GLN A C 1
ATOM 692 O O . GLN A 1 88 ? -9.281 2.787 6.602 1.00 98.00 88 GLN A O 1
ATOM 697 N N . LYS A 1 89 ? -9.172 4.886 5.816 1.00 97.44 89 LYS A N 1
ATOM 698 C CA . LYS A 1 89 ? -7.702 4.922 5.756 1.00 97.44 89 LYS A CA 1
ATOM 699 C C . LYS A 1 89 ? -7.094 4.818 7.156 1.00 97.44 89 LYS A C 1
ATOM 701 O O . LYS A 1 89 ? -6.195 4.010 7.368 1.00 97.44 89 LYS A O 1
ATOM 706 N N . GLU A 1 90 ? -7.609 5.573 8.122 1.00 98.00 90 GLU A N 1
ATOM 707 C CA . GLU A 1 90 ? -7.178 5.494 9.524 1.00 98.00 90 GLU A CA 1
ATOM 708 C C . GLU A 1 90 ? -7.431 4.108 10.131 1.00 98.00 90 GLU A C 1
ATOM 710 O O . GLU A 1 90 ? -6.568 3.551 10.818 1.00 98.00 90 GLU A O 1
ATOM 715 N N . ALA A 1 91 ? -8.599 3.519 9.857 1.00 98.00 91 ALA A N 1
ATOM 716 C CA . ALA A 1 91 ? -8.915 2.165 10.292 1.00 98.00 91 ALA A CA 1
ATOM 717 C C . ALA A 1 91 ? -7.911 1.154 9.721 1.00 98.00 91 ALA A C 1
ATOM 719 O O . ALA A 1 91 ? -7.330 0.377 10.478 1.00 98.00 91 ALA A O 1
ATOM 720 N N . LEU A 1 92 ? -7.623 1.239 8.422 1.00 97.50 92 LEU A N 1
ATOM 721 C CA . LEU A 1 92 ? -6.677 0.364 7.739 1.00 97.50 92 LEU A CA 1
ATOM 722 C C . LEU A 1 92 ? -5.274 0.420 8.364 1.00 97.50 92 LEU A C 1
ATOM 724 O O . LEU A 1 92 ? -4.641 -0.620 8.543 1.00 97.50 92 LEU A O 1
ATOM 728 N N . PHE A 1 93 ? -4.774 1.609 8.714 1.00 97.69 93 PHE A N 1
ATOM 729 C CA . PHE A 1 93 ? -3.428 1.761 9.287 1.00 97.69 93 PHE A CA 1
ATOM 730 C C . PHE A 1 93 ? -3.345 1.497 10.796 1.00 97.69 93 PHE A C 1
ATOM 732 O O . PHE A 1 93 ? -2.248 1.284 11.309 1.00 97.69 93 PHE A O 1
ATOM 739 N N . TYR A 1 94 ? -4.465 1.514 11.520 1.00 97.88 94 TYR A N 1
ATOM 740 C CA . TYR A 1 94 ? -4.447 1.389 12.979 1.00 97.88 94 TYR A CA 1
ATOM 741 C C . TYR A 1 94 ? -5.728 0.792 13.565 1.00 97.88 94 TYR A C 1
ATOM 743 O O . TYR A 1 94 ? -5.664 -0.180 14.322 1.00 97.88 94 TYR A O 1
ATOM 751 N N . GLY A 1 95 ? -6.890 1.375 13.251 1.00 98.00 95 GLY A N 1
ATOM 752 C CA . GLY A 1 95 ? -8.152 1.055 13.928 1.00 98.00 95 GLY A CA 1
ATOM 753 C C . GLY A 1 95 ? -8.542 -0.423 13.849 1.00 98.00 95 GLY A C 1
ATOM 754 O O . GLY A 1 95 ? -8.907 -1.010 14.867 1.00 98.00 95 GLY A O 1
ATOM 755 N N . THR A 1 96 ? -8.394 -1.048 12.680 1.00 97.81 96 THR A N 1
ATOM 756 C CA . THR A 1 96 ? -8.721 -2.462 12.453 1.00 97.81 96 THR A CA 1
ATOM 757 C C . THR A 1 96 ? -7.870 -3.374 13.336 1.00 97.81 96 THR A C 1
ATOM 759 O O . THR A 1 96 ? -8.406 -4.197 14.079 1.00 97.81 96 THR A O 1
ATOM 762 N N . ALA A 1 97 ? -6.546 -3.186 13.330 1.00 97.38 97 ALA A N 1
ATOM 763 C CA . ALA A 1 97 ? -5.627 -3.990 14.134 1.00 97.38 97 ALA A CA 1
ATOM 764 C C . ALA A 1 97 ? -5.840 -3.774 15.642 1.00 97.38 97 ALA A C 1
ATOM 766 O O . ALA A 1 97 ? -5.887 -4.736 16.410 1.00 97.38 97 ALA A O 1
ATOM 767 N N . LYS A 1 98 ? -6.033 -2.520 16.073 1.00 97.44 98 LYS A N 1
ATOM 768 C CA . LYS A 1 98 ? -6.340 -2.182 17.470 1.00 97.44 98 LYS A CA 1
ATOM 769 C C . LYS A 1 98 ? -7.589 -2.916 17.958 1.00 97.44 98 LYS A C 1
ATOM 771 O O . LYS A 1 98 ? -7.562 -3.511 19.036 1.00 97.44 98 LYS A O 1
ATOM 776 N N . ASN A 1 99 ? -8.669 -2.867 17.179 1.00 96.31 99 ASN A N 1
ATOM 777 C CA . ASN A 1 99 ? -9.944 -3.479 17.541 1.00 96.31 99 ASN A CA 1
ATOM 778 C C . ASN A 1 99 ? -9.828 -5.005 17.611 1.00 96.31 99 ASN A C 1
ATOM 780 O O . ASN A 1 99 ? -10.317 -5.598 18.570 1.00 96.31 99 ASN A O 1
ATOM 784 N N . LEU A 1 100 ? -9.119 -5.622 16.660 1.00 95.62 100 LEU A N 1
ATOM 785 C CA . LEU A 1 100 ? -8.859 -7.063 16.651 1.00 95.62 100 LEU A CA 1
ATOM 786 C C . LEU A 1 100 ? -8.067 -7.516 17.886 1.00 95.62 100 LEU A C 1
ATOM 788 O O . LEU A 1 100 ? -8.451 -8.457 18.575 1.00 95.62 100 LEU A O 1
ATOM 792 N N . VAL A 1 101 ? -6.968 -6.832 18.213 1.00 95.81 101 VAL A N 1
ATOM 793 C CA . VAL A 1 101 ? -6.181 -7.154 19.416 1.00 95.81 101 VAL A CA 1
ATOM 794 C C . VAL A 1 101 ? -7.008 -6.922 20.685 1.00 95.81 101 VAL A C 1
ATOM 796 O O . VAL A 1 101 ? -6.913 -7.691 21.644 1.00 95.81 101 VAL A O 1
ATOM 799 N N . GLY A 1 102 ? -7.831 -5.872 20.700 1.00 96.50 102 GLY A N 1
ATOM 800 C CA . GLY A 1 102 ? -8.748 -5.569 21.795 1.00 96.50 102 GLY A CA 1
ATOM 801 C C . GLY A 1 102 ? -9.776 -6.674 22.037 1.00 96.50 102 GLY A C 1
ATOM 802 O O . GLY A 1 102 ? -9.949 -7.081 23.186 1.00 96.50 102 GLY A O 1
ATOM 803 N N . SER A 1 103 ? -10.403 -7.198 20.978 1.00 94.81 103 SER A N 1
ATOM 804 C CA . SER A 1 103 ? -11.445 -8.225 21.095 1.00 94.81 103 SER A CA 1
ATOM 805 C C . SER A 1 103 ? -10.910 -9.527 21.687 1.00 94.81 103 SER A C 1
ATOM 807 O O . SER A 1 103 ? -11.552 -10.118 22.549 1.00 94.81 103 SER A O 1
ATOM 809 N N . VAL A 1 104 ? -9.698 -9.940 21.304 1.00 93.31 104 VAL A N 1
ATOM 810 C CA . VAL A 1 104 ? -9.052 -11.139 21.866 1.00 93.31 104 VAL A CA 1
ATOM 811 C C . VAL A 1 104 ? -8.737 -10.954 23.355 1.00 93.31 104 VAL A C 1
ATOM 813 O O . VAL A 1 104 ? -8.967 -11.852 24.164 1.00 93.31 104 VAL A O 1
ATOM 816 N N . LYS A 1 105 ? -8.258 -9.769 23.755 1.00 86.06 105 LYS A N 1
ATOM 817 C CA . LYS A 1 105 ? -7.957 -9.471 25.165 1.00 86.06 105 LYS A CA 1
ATOM 818 C C . LYS A 1 105 ? -9.199 -9.457 26.053 1.00 86.06 105 LYS A C 1
ATOM 820 O O . LYS A 1 105 ? -9.095 -9.830 27.216 1.00 86.06 105 LYS A O 1
ATOM 825 N N . SER A 1 106 ? -10.349 -9.014 25.543 1.00 79.06 106 SER A N 1
ATOM 826 C CA . SER A 1 106 ? -11.610 -9.075 26.293 1.00 79.06 106 SER A CA 1
ATOM 827 C C . SER A 1 106 ? -12.128 -10.501 26.463 1.00 79.06 106 SER A C 1
ATOM 829 O O . SER A 1 106 ? -12.671 -10.811 27.517 1.00 79.06 106 SER A O 1
ATOM 831 N N . THR A 1 107 ? -11.929 -11.372 25.471 1.00 73.88 107 THR A N 1
ATOM 832 C CA . THR A 1 107 ? -12.361 -12.777 25.540 1.00 73.88 107 THR A CA 1
ATOM 833 C C . THR A 1 107 ? -11.558 -13.579 26.567 1.00 73.88 107 THR A C 1
ATOM 835 O O . THR A 1 107 ? -12.121 -14.426 27.244 1.00 73.88 107 THR A O 1
ATOM 838 N N . ASN A 1 108 ? -10.275 -13.256 26.758 1.00 64.81 108 ASN A N 1
ATOM 839 C CA . ASN A 1 108 ? -9.396 -13.920 27.732 1.00 64.81 108 ASN A CA 1
ATOM 840 C C . ASN A 1 108 ? -9.553 -13.417 29.186 1.00 64.81 108 ASN A C 1
ATOM 842 O O . ASN A 1 108 ? -8.717 -13.733 30.030 1.00 64.81 108 ASN A O 1
ATOM 846 N N . LYS A 1 109 ? -10.562 -12.584 29.484 1.00 58.62 109 LYS A N 1
ATOM 847 C CA . LYS A 1 109 ? -10.886 -12.121 30.852 1.00 58.62 109 LYS A CA 1
ATOM 848 C C . LYS A 1 109 ? -12.013 -12.926 31.524 1.00 58.62 109 LYS A C 1
ATOM 850 O O . LYS A 1 109 ? -12.520 -12.490 32.555 1.00 58.62 109 LYS A O 1
ATOM 855 N N . ILE A 1 110 ? -12.406 -14.048 30.926 1.00 50.12 110 ILE A N 1
ATOM 856 C CA . ILE A 1 110 ? -13.338 -15.045 31.474 1.00 50.12 110 ILE A CA 1
ATOM 857 C C . ILE A 1 110 ? -12.502 -16.197 32.027 1.00 50.12 110 ILE A C 1
ATOM 859 O O . ILE A 1 110 ? -12.849 -16.688 33.121 1.00 50.12 110 ILE A O 1
#

InterPro domains:
  IPR032466 Metal-dependent hydrolase [SSF51556] (5-105)

Organism: NCBI:txid408172